Protein AF-A0A919CRM4-F1 (afdb_monomer)

Solvent-accessible surface area (backbone atoms only — not comparable to full-atom values): 3659 Å² total; per-residue (Å²): 136,77,94,66,80,74,71,51,61,46,74,50,92,55,98,85,50,73,48,33,44,28,37,33,75,82,81,71,47,79,43,82,41,59,68,46,75,68,58,43,50,55,48,53,54,48,57,52,51,56,52,56,58,70,65,54,78,129

Mean predicted aligned error: 9.13 Å

Structure (mmCIF, N/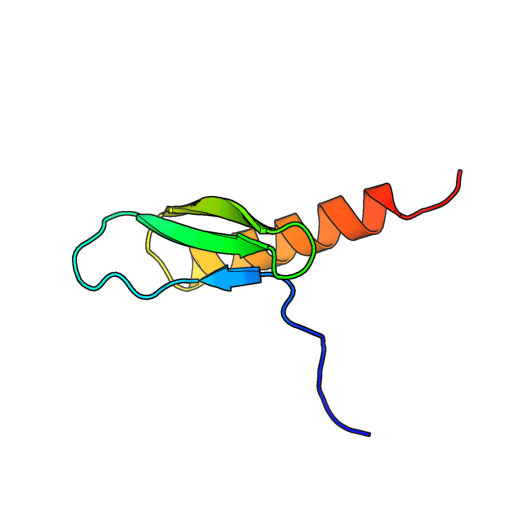CA/C/O backbone):
data_AF-A0A919CRM4-F1
#
_entry.id   AF-A0A919CRM4-F1
#
loop_
_atom_site.group_PDB
_atom_site.id
_atom_site.type_symbol
_atom_site.label_atom_id
_atom_site.label_alt_id
_atom_site.label_comp_id
_atom_site.label_asym_id
_atom_site.label_entity_id
_atom_site.label_seq_id
_atom_site.pdbx_PDB_ins_code
_atom_site.Cartn_x
_atom_site.Cartn_y
_atom_site.Cartn_z
_atom_site.occupancy
_atom_site.B_iso_or_equiv
_atom_site.auth_seq_id
_atom_site.auth_comp_id
_atom_site.auth_asym_id
_atom_site.auth_atom_id
_atom_site.pdbx_PDB_model_num
ATOM 1 N N . MET A 1 1 ? 8.735 -14.856 19.373 1.00 39.97 1 MET A N 1
ATOM 2 C CA . MET A 1 1 ? 7.392 -14.749 18.769 1.00 39.97 1 MET A CA 1
ATOM 3 C C . MET A 1 1 ? 7.502 -13.663 17.711 1.00 39.97 1 MET A C 1
ATOM 5 O O . MET A 1 1 ? 7.445 -12.492 18.044 1.00 39.97 1 MET A O 1
ATOM 9 N N . ALA A 1 2 ? 8.163 -14.007 16.610 1.00 35.72 2 ALA A N 1
ATOM 10 C CA . ALA A 1 2 ? 7.511 -14.425 15.370 1.00 35.72 2 ALA A CA 1
ATOM 11 C C . ALA A 1 2 ? 6.936 -13.195 14.660 1.00 35.72 2 ALA A C 1
ATOM 13 O O . ALA A 1 2 ? 5.988 -12.566 15.117 1.00 35.72 2 ALA A O 1
ATOM 14 N N . GLU A 1 3 ? 7.646 -12.837 13.601 1.00 46.19 3 GLU A N 1
ATOM 15 C CA . GLU A 1 3 ? 7.373 -11.780 12.650 1.00 46.19 3 GLU A CA 1
ATOM 16 C C . GLU A 1 3 ? 5.927 -11.821 12.162 1.00 46.19 3 GLU A C 1
ATOM 18 O O . GLU A 1 3 ? 5.577 -12.574 11.264 1.00 46.19 3 GLU A O 1
ATOM 23 N N . GLU A 1 4 ? 5.094 -10.947 12.705 1.00 44.72 4 GLU A N 1
ATOM 24 C CA . GLU A 1 4 ? 3.917 -10.486 11.988 1.00 44.72 4 GLU A CA 1
ATOM 25 C C . GLU A 1 4 ? 3.722 -9.012 12.334 1.00 44.72 4 GLU A C 1
ATOM 27 O O . GLU A 1 4 ? 2.840 -8.612 13.091 1.00 44.72 4 GLU A O 1
ATOM 32 N N . GLN A 1 5 ? 4.599 -8.159 11.788 1.00 51.41 5 GLN A N 1
ATOM 33 C CA . GLN A 1 5 ? 4.141 -6.810 11.473 1.00 51.41 5 GLN A CA 1
ATOM 34 C C . GLN A 1 5 ? 2.956 -7.016 10.535 1.00 51.41 5 GLN A C 1
ATOM 36 O O . GLN A 1 5 ? 3.167 -7.313 9.358 1.00 51.41 5 GLN A O 1
ATOM 41 N N . LEU A 1 6 ? 1.733 -6.947 11.073 1.00 55.91 6 LEU A N 1
ATOM 42 C CA . LEU A 1 6 ? 0.513 -6.963 10.281 1.00 55.91 6 LEU A CA 1
ATOM 43 C C . LEU A 1 6 ? 0.722 -5.980 9.131 1.00 55.91 6 LEU A C 1
ATOM 45 O O . LEU A 1 6 ? 0.760 -4.764 9.338 1.00 55.91 6 LEU A O 1
ATOM 49 N N . ARG A 1 7 ? 0.906 -6.504 7.916 1.00 63.28 7 ARG A N 1
ATOM 50 C CA . ARG A 1 7 ? 0.937 -5.683 6.712 1.00 63.28 7 ARG A CA 1
ATOM 51 C C . ARG A 1 7 ? -0.479 -5.159 6.542 1.00 63.28 7 ARG A C 1
ATOM 53 O O . ARG A 1 7 ? -1.334 -5.818 5.961 1.00 63.28 7 ARG A O 1
ATOM 60 N N . ARG A 1 8 ? -0.733 -3.983 7.114 1.00 72.31 8 ARG A N 1
ATOM 61 C CA . ARG A 1 8 ? -2.040 -3.320 7.089 1.00 72.31 8 ARG A CA 1
ATOM 62 C C . ARG A 1 8 ? -2.532 -3.040 5.669 1.00 72.31 8 ARG A C 1
ATOM 64 O O . ARG A 1 8 ? -3.723 -2.916 5.418 1.00 72.31 8 ARG A O 1
ATOM 71 N N . TYR A 1 9 ? -1.595 -2.962 4.742 1.00 73.44 9 TYR A N 1
ATOM 72 C CA . TYR A 1 9 ? -1.842 -2.684 3.349 1.00 73.44 9 TYR A CA 1
ATOM 73 C C . TYR A 1 9 ? -1.321 -3.847 2.505 1.00 73.44 9 TYR A C 1
ATOM 75 O O . TYR A 1 9 ? -0.143 -4.206 2.588 1.00 73.44 9 TYR A O 1
ATOM 83 N N . ALA A 1 10 ? -2.197 -4.424 1.684 1.00 69.19 10 ALA A N 1
ATOM 84 C CA . ALA A 1 10 ? -1.857 -5.475 0.729 1.00 69.19 10 ALA A CA 1
ATOM 85 C C . ALA A 1 10 ? -2.187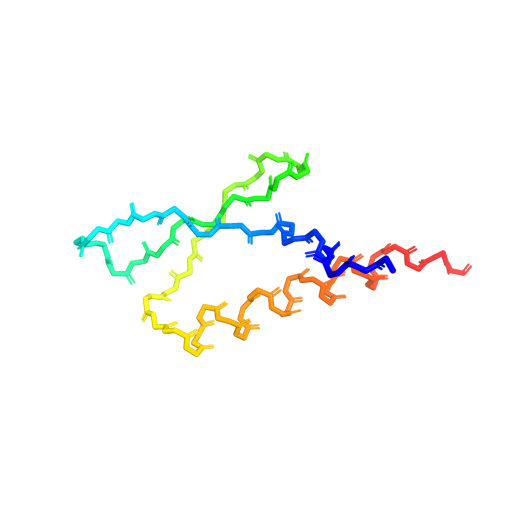 -4.999 -0.688 1.00 69.19 10 ALA A C 1
ATOM 87 O O . ALA A 1 10 ? -3.286 -4.493 -0.924 1.00 69.19 10 ALA A O 1
ATOM 88 N N . ALA A 1 11 ? -1.251 -5.146 -1.630 1.00 67.06 11 ALA A N 1
ATOM 89 C CA . ALA A 1 11 ? -1.548 -4.882 -3.034 1.00 67.06 11 ALA A CA 1
ATOM 90 C C . ALA A 1 11 ? -2.339 -6.043 -3.638 1.00 67.06 11 ALA A C 1
ATOM 92 O O . ALA A 1 11 ? -1.961 -7.206 -3.500 1.00 67.06 11 ALA A O 1
ATOM 93 N N . ALA A 1 12 ? -3.413 -5.710 -4.343 1.00 63.75 12 ALA A N 1
ATOM 94 C CA . ALA A 1 12 ? -4.137 -6.630 -5.194 1.00 63.75 12 ALA A CA 1
ATOM 95 C C . ALA A 1 12 ? -3.336 -6.873 -6.487 1.00 63.75 12 ALA A C 1
ATOM 97 O O . ALA A 1 12 ? -2.884 -5.905 -7.113 1.00 63.75 12 ALA A O 1
ATOM 98 N N . PRO A 1 13 ? -3.164 -8.134 -6.915 1.00 61.00 13 PRO A N 1
ATOM 99 C CA . PRO A 1 13 ? -2.498 -8.440 -8.171 1.00 61.00 13 PRO A CA 1
ATOM 100 C C . PRO A 1 13 ? -3.372 -7.999 -9.352 1.00 61.00 13 PRO A C 1
ATOM 102 O O . PRO A 1 13 ? -4.529 -8.394 -9.468 1.00 61.00 13 PRO A O 1
ATOM 105 N N . LEU A 1 14 ? -2.806 -7.185 -10.244 1.00 60.25 14 LEU A N 1
ATOM 106 C CA . LEU A 1 14 ? -3.355 -6.898 -11.568 1.00 60.25 14 LEU A CA 1
ATOM 107 C C . LEU A 1 14 ? -2.202 -6.999 -12.566 1.00 60.25 14 LEU A C 1
ATOM 109 O O . LEU A 1 14 ? -1.301 -6.162 -12.577 1.00 60.25 14 LEU A O 1
ATOM 113 N N . GLU A 1 15 ? -2.202 -8.056 -13.373 1.00 61.84 15 GLU A N 1
ATOM 114 C CA . GLU A 1 15 ? -1.083 -8.379 -14.267 1.00 61.84 15 GLU A CA 1
ATOM 115 C C . GLU A 1 15 ? -0.866 -7.297 -15.343 1.00 61.84 15 GLU A C 1
ATOM 117 O O . GLU A 1 15 ? 0.272 -7.028 -15.734 1.00 61.84 15 GLU A O 1
ATOM 122 N N . THR A 1 16 ? -1.932 -6.589 -15.733 1.00 63.81 16 THR A N 1
ATOM 123 C CA . THR A 1 16 ? -1.953 -5.626 -16.848 1.00 63.81 16 THR A CA 1
ATOM 124 C C . THR A 1 16 ? -2.172 -4.164 -16.453 1.00 63.81 16 THR A C 1
ATOM 126 O O . THR A 1 16 ? -2.162 -3.305 -17.328 1.00 63.81 16 THR A O 1
ATOM 129 N N . ALA A 1 17 ? -2.374 -3.844 -15.172 1.00 63.25 17 ALA A N 1
ATOM 130 C CA . ALA A 1 17 ? -2.645 -2.467 -14.760 1.00 63.25 17 ALA A CA 1
ATOM 131 C C . ALA A 1 17 ? -1.349 -1.669 -14.539 1.00 63.25 17 ALA A C 1
ATOM 133 O O . ALA A 1 17 ? -0.420 -2.159 -13.896 1.00 63.25 17 ALA A O 1
ATOM 134 N N . ASP A 1 18 ? -1.324 -0.408 -14.979 1.00 72.00 18 ASP A N 1
ATOM 135 C CA . ASP A 1 18 ? -0.262 0.566 -14.658 1.00 72.00 18 ASP A CA 1
ATOM 136 C C . ASP A 1 18 ? -0.197 0.909 -13.154 1.00 72.00 18 ASP A C 1
ATOM 138 O O . ASP A 1 18 ? 0.779 1.477 -12.655 1.00 72.00 18 ASP A O 1
ATOM 142 N N . THR A 1 19 ? -1.244 0.530 -12.417 1.00 73.19 19 THR A N 1
ATOM 143 C CA . THR A 1 19 ? -1.500 0.939 -11.038 1.00 73.19 19 THR A CA 1
ATOM 144 C C . THR A 1 19 ? -2.033 -0.249 -10.228 1.00 73.19 19 THR A C 1
ATOM 146 O O . THR A 1 19 ? -3.032 -0.865 -10.602 1.00 73.19 19 THR A O 1
ATOM 149 N N . TYR A 1 20 ? -1.407 -0.556 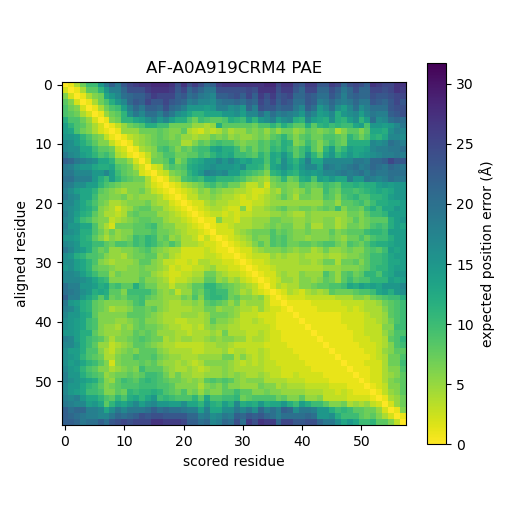-9.090 1.00 77.25 20 TYR A N 1
ATOM 150 C CA . TYR A 1 20 ? -1.930 -1.496 -8.101 1.00 77.25 20 TYR A CA 1
ATOM 151 C C . TYR A 1 20 ? -3.027 -0.849 -7.262 1.00 77.25 20 TYR A C 1
ATOM 153 O O . TYR A 1 20 ? -2.971 0.335 -6.928 1.00 77.25 20 TYR A O 1
ATOM 161 N N . ARG A 1 21 ? -4.008 -1.657 -6.865 1.00 76.50 21 ARG A N 1
ATOM 162 C CA . ARG A 1 21 ? -4.974 -1.287 -5.830 1.00 76.50 21 ARG A CA 1
ATOM 163 C C . ARG A 1 21 ? -4.533 -1.916 -4.523 1.00 76.50 21 ARG A C 1
ATOM 165 O O . ARG A 1 21 ? -4.433 -3.131 -4.431 1.00 76.50 21 ARG A O 1
ATOM 172 N N . ILE A 1 22 ? -4.243 -1.095 -3.534 1.00 80.19 22 ILE A N 1
ATOM 173 C CA . ILE A 1 22 ? -3.937 -1.505 -2.175 1.00 80.19 22 ILE A CA 1
ATOM 174 C C . ILE A 1 22 ? -5.218 -1.422 -1.356 1.00 80.19 22 ILE A C 1
ATOM 176 O O . ILE A 1 22 ? -5.888 -0.392 -1.378 1.00 80.19 22 ILE A O 1
ATOM 180 N N . SER A 1 23 ? -5.525 -2.469 -0.603 1.00 78.25 23 SER A N 1
ATOM 181 C CA . SER A 1 23 ? -6.617 -2.442 0.372 1.00 78.25 23 SER A CA 1
ATOM 182 C C . SER A 1 23 ? -6.063 -2.200 1.774 1.00 78.25 23 SER A C 1
ATOM 184 O O . SER A 1 23 ? -5.138 -2.901 2.193 1.00 78.25 23 SER A O 1
ATOM 186 N N . ASP A 1 24 ? -6.627 -1.230 2.498 1.00 80.19 24 ASP A N 1
ATOM 187 C CA . ASP A 1 24 ? -6.470 -1.132 3.95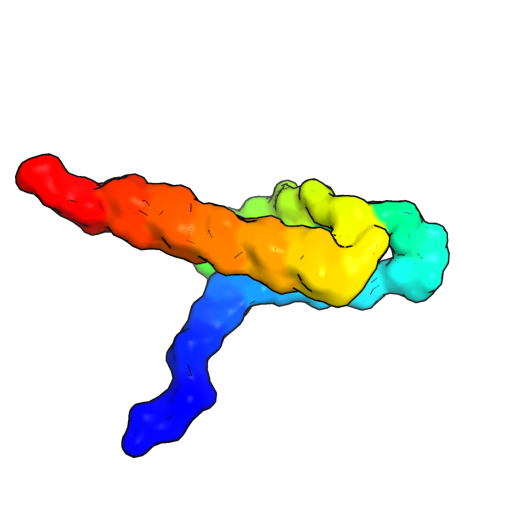3 1.00 80.19 24 ASP A CA 1
ATOM 188 C C . ASP A 1 24 ? -7.280 -2.262 4.592 1.00 80.19 24 ASP A C 1
ATOM 190 O O . ASP A 1 24 ? -8.513 -2.275 4.535 1.00 80.19 24 ASP A O 1
ATOM 194 N N . THR A 1 25 ? -6.587 -3.218 5.199 1.00 75.75 25 THR A N 1
ATOM 195 C CA . THR A 1 25 ? -7.202 -4.398 5.816 1.00 75.75 25 THR A CA 1
ATOM 196 C C . THR A 1 25 ? -7.976 -4.078 7.095 1.00 75.75 25 THR A C 1
ATOM 198 O O . THR A 1 25 ? -8.748 -4.912 7.557 1.00 75.75 25 THR A O 1
ATOM 201 N N . TRP A 1 26 ? -7.820 -2.873 7.649 1.00 74.12 26 TRP A N 1
ATOM 202 C CA . TRP A 1 26 ? -8.585 -2.392 8.796 1.00 74.12 26 TRP A CA 1
ATOM 203 C C . TRP A 1 26 ? -9.813 -1.598 8.350 1.00 74.12 26 TRP A C 1
ATOM 205 O O . TRP A 1 26 ? -10.930 -1.903 8.760 1.00 74.12 26 TRP A O 1
ATOM 215 N N . SER A 1 27 ? -9.617 -0.550 7.545 1.00 78.44 27 SER A N 1
ATOM 216 C CA . SER A 1 27 ? -10.693 0.400 7.215 1.00 78.44 27 SER A CA 1
ATOM 217 C C . SER A 1 27 ? -11.530 -0.000 5.997 1.00 78.44 27 SER A C 1
ATOM 219 O O . SER A 1 27 ? -12.579 0.598 5.759 1.00 78.44 27 SER A O 1
ATOM 221 N N . GLY A 1 28 ? -11.080 -0.986 5.213 1.00 75.69 28 GLY A N 1
ATOM 222 C CA . GLY A 1 28 ? -11.732 -1.401 3.969 1.00 75.69 28 GLY A CA 1
ATOM 223 C C . GLY A 1 28 ? -11.562 -0.408 2.813 1.00 75.69 28 GLY A C 1
ATOM 224 O O . GLY A 1 28 ? -12.207 -0.558 1.776 1.00 75.69 28 GLY A O 1
ATOM 225 N N . GLN A 1 29 ? -10.716 0.614 2.969 1.00 78.81 29 GLN A N 1
ATOM 226 C CA . GLN A 1 29 ? -10.463 1.609 1.928 1.00 78.81 29 GLN A CA 1
ATOM 227 C C . GLN A 1 29 ? -9.535 1.068 0.835 1.00 78.81 29 GLN A C 1
ATOM 229 O O . GLN A 1 29 ? -8.583 0.339 1.112 1.00 78.81 29 GLN A O 1
ATOM 234 N N . ILE A 1 30 ? -9.794 1.471 -0.412 1.00 78.88 30 ILE A N 1
ATOM 235 C CA . ILE A 1 30 ? -8.967 1.129 -1.576 1.00 78.88 30 ILE A CA 1
ATOM 236 C C . ILE A 1 30 ? -8.116 2.341 -1.965 1.00 78.88 30 ILE A C 1
ATOM 238 O O . ILE A 1 30 ? -8.636 3.435 -2.177 1.00 78.88 30 ILE A O 1
ATOM 242 N N . ILE A 1 31 ? -6.810 2.127 -2.111 1.00 80.44 31 ILE A N 1
ATOM 243 C CA . ILE A 1 31 ? -5.802 3.128 -2.473 1.00 80.44 31 ILE A CA 1
ATOM 244 C C . ILE A 1 31 ? -5.145 2.703 -3.789 1.00 80.44 31 ILE A C 1
ATOM 246 O O . ILE A 1 31 ? -4.761 1.550 -3.945 1.00 80.44 31 ILE A O 1
ATOM 250 N N . ALA A 1 32 ? -4.978 3.614 -4.744 1.00 81.31 32 ALA A N 1
ATOM 251 C CA . ALA A 1 32 ? -4.285 3.330 -6.001 1.00 81.31 32 ALA A CA 1
ATOM 252 C C . ALA A 1 32 ? -2.804 3.753 -5.921 1.00 81.31 32 ALA A C 1
ATOM 254 O O . ALA A 1 32 ? -2.509 4.854 -5.456 1.00 81.31 32 ALA A O 1
ATOM 255 N N . VAL A 1 33 ? -1.871 2.903 -6.365 1.00 77.50 33 VAL A N 1
ATOM 256 C CA . VAL A 1 33 ? -0.421 3.190 -6.391 1.00 77.50 33 VAL A CA 1
ATOM 257 C C . VAL A 1 33 ? 0.230 2.729 -7.694 1.00 77.50 33 VAL A C 1
ATOM 259 O O . VAL A 1 33 ? -0.145 1.696 -8.234 1.00 77.50 33 VAL A O 1
ATOM 262 N N . VAL A 1 34 ? 1.216 3.465 -8.204 1.00 77.88 34 VAL A N 1
ATOM 263 C CA . VAL A 1 34 ? 1.894 3.142 -9.475 1.00 77.88 34 VAL A CA 1
ATOM 264 C C . VAL A 1 34 ? 2.706 1.844 -9.366 1.00 77.88 34 VAL A C 1
ATOM 266 O O . VAL A 1 34 ? 3.290 1.551 -8.320 1.00 77.88 34 VAL A O 1
ATOM 269 N N . LYS A 1 35 ? 2.743 1.066 -10.454 1.00 69.50 35 LYS A N 1
ATOM 270 C CA . LYS A 1 35 ? 3.486 -0.194 -10.555 1.00 69.50 35 LYS A CA 1
ATOM 271 C C . LYS A 1 35 ? 5.002 0.023 -10.430 1.00 69.50 35 LYS A C 1
ATOM 273 O O . LYS A 1 35 ? 5.604 0.778 -11.185 1.00 69.50 35 LYS A O 1
ATOM 278 N N . GLY A 1 36 ? 5.614 -0.675 -9.476 1.00 74.31 36 GLY A N 1
ATOM 279 C CA . GLY A 1 36 ? 7.060 -0.733 -9.244 1.00 74.31 36 GLY A CA 1
ATOM 280 C C . GLY A 1 36 ? 7.344 -1.205 -7.818 1.00 74.31 36 GLY A C 1
ATOM 281 O O . GLY A 1 36 ? 6.774 -0.647 -6.886 1.00 74.31 36 GLY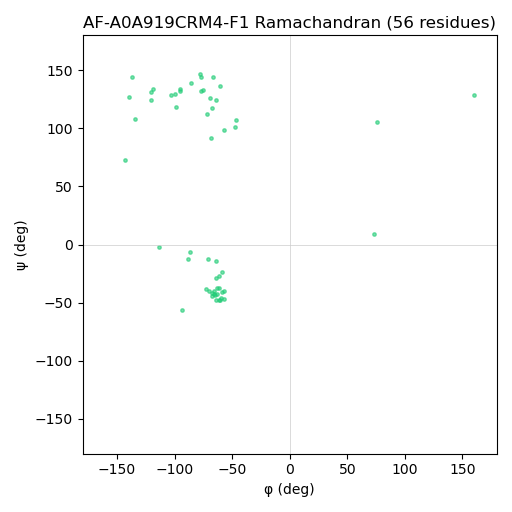 A O 1
ATOM 282 N N . GLU A 1 37 ? 8.189 -2.224 -7.623 1.00 75.56 37 GLU A N 1
ATOM 283 C CA . GLU A 1 37 ? 8.424 -2.815 -6.289 1.00 75.56 37 GLU A CA 1
ATOM 284 C C . GLU A 1 37 ? 8.916 -1.784 -5.265 1.00 75.56 37 GLU A C 1
ATOM 286 O O . GLU A 1 37 ? 8.369 -1.690 -4.165 1.00 75.56 37 GLU A O 1
ATOM 291 N N . GLU A 1 38 ? 9.896 -0.953 -5.632 1.00 80.62 38 GLU A N 1
ATOM 292 C CA . GLU A 1 38 ? 10.382 0.114 -4.753 1.00 80.62 38 GLU A CA 1
ATOM 293 C C . GLU A 1 38 ? 9.324 1.191 -4.493 1.00 80.62 38 GLU A C 1
ATOM 295 O O . GLU A 1 38 ? 9.171 1.638 -3.357 1.00 80.62 38 GLU A O 1
ATOM 300 N N . ALA A 1 39 ? 8.581 1.607 -5.524 1.00 80.06 39 ALA A N 1
ATOM 301 C CA . ALA A 1 39 ? 7.545 2.633 -5.402 1.00 80.06 39 ALA A CA 1
ATOM 302 C C . ALA A 1 39 ? 6.392 2.159 -4.506 1.00 80.06 39 ALA A C 1
ATOM 304 O O . ALA A 1 39 ? 5.954 2.884 -3.611 1.00 80.06 39 ALA A O 1
ATOM 305 N N . MET A 1 40 ? 5.955 0.912 -4.694 1.00 81.12 40 MET A N 1
ATOM 306 C CA . MET A 1 40 ? 4.954 0.252 -3.866 1.00 81.12 40 MET A CA 1
ATOM 307 C C . MET A 1 40 ? 5.437 0.140 -2.420 1.00 81.12 40 MET A C 1
ATOM 309 O O . MET A 1 40 ? 4.707 0.524 -1.511 1.00 81.12 40 MET A O 1
ATOM 313 N N . ARG A 1 41 ? 6.671 -0.323 -2.187 1.00 82.12 41 ARG A N 1
ATOM 314 C CA . ARG A 1 41 ? 7.213 -0.473 -0.831 1.00 82.12 41 ARG A CA 1
ATOM 315 C C . ARG A 1 41 ? 7.350 0.864 -0.105 1.00 82.12 41 ARG A C 1
ATOM 317 O O . ARG A 1 41 ? 6.838 0.991 1.002 1.00 82.12 41 ARG A O 1
ATOM 324 N N . ARG A 1 42 ? 7.926 1.884 -0.754 1.00 85.31 42 ARG A N 1
ATOM 325 C CA . ARG A 1 42 ? 8.010 3.249 -0.198 1.00 85.31 42 ARG A CA 1
ATOM 326 C C . ARG A 1 42 ? 6.628 3.797 0.151 1.00 85.31 42 ARG A C 1
ATOM 328 O O . ARG A 1 42 ? 6.462 4.434 1.187 1.00 85.31 42 ARG A O 1
ATOM 335 N N . ARG A 1 43 ? 5.625 3.535 -0.694 1.00 84.88 43 ARG A N 1
ATOM 336 C CA . ARG A 1 43 ? 4.254 3.988 -0.446 1.00 84.88 43 ARG A CA 1
ATOM 337 C C . ARG A 1 43 ? 3.598 3.250 0.722 1.00 84.88 43 ARG A C 1
ATOM 339 O O . ARG A 1 43 ? 2.927 3.896 1.518 1.00 84.88 43 ARG A O 1
ATOM 346 N N . LEU A 1 44 ? 3.812 1.940 0.852 1.00 82.19 4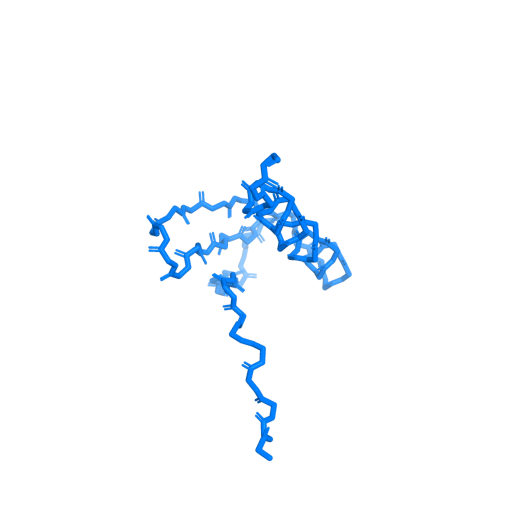4 LEU A N 1
ATOM 347 C CA . LEU A 1 44 ? 3.353 1.157 2.005 1.00 82.19 44 LEU A CA 1
ATOM 348 C C . LEU A 1 44 ? 3.957 1.684 3.314 1.00 82.19 44 LEU A C 1
ATOM 350 O O . LEU A 1 44 ? 3.228 1.892 4.283 1.00 82.19 44 LEU A O 1
ATOM 354 N N . ASP A 1 45 ? 5.263 1.957 3.324 1.00 84.62 45 ASP A N 1
ATOM 355 C CA . ASP A 1 45 ? 5.956 2.510 4.492 1.00 84.62 45 ASP A CA 1
ATOM 356 C C . ASP A 1 45 ? 5.421 3.901 4.864 1.00 84.62 45 ASP A C 1
ATOM 358 O O . ASP A 1 45 ? 5.148 4.166 6.037 1.00 84.62 45 ASP A O 1
ATOM 362 N N . GLN A 1 46 ? 5.186 4.772 3.874 1.00 85.62 46 GLN A N 1
ATOM 363 C CA . GLN A 1 46 ? 4.600 6.096 4.099 1.00 85.62 46 GLN A CA 1
ATOM 364 C C . GLN A 1 46 ? 3.203 6.012 4.730 1.00 85.62 46 GLN A C 1
ATOM 366 O O . GLN A 1 46 ? 2.941 6.690 5.720 1.00 85.62 46 GLN A O 1
ATOM 371 N N . LEU A 1 47 ? 2.321 5.161 4.195 1.00 83.38 47 LEU A N 1
ATOM 372 C CA . LEU A 1 47 ? 0.956 4.998 4.708 1.00 83.38 47 LEU A CA 1
ATOM 373 C C . LEU A 1 47 ? 0.940 4.456 6.145 1.00 83.38 47 LEU A 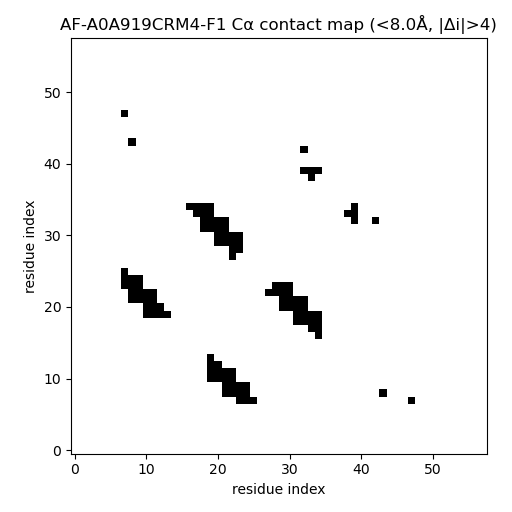C 1
ATOM 375 O O . LEU A 1 47 ? 0.118 4.870 6.964 1.00 83.38 47 LEU A O 1
ATOM 379 N N . ASN A 1 48 ? 1.860 3.544 6.472 1.00 82.75 48 ASN A N 1
ATOM 380 C CA . ASN A 1 48 ? 2.028 3.052 7.839 1.00 82.75 48 ASN A CA 1
ATOM 381 C C . ASN A 1 48 ? 2.511 4.163 8.787 1.00 82.75 48 ASN A C 1
ATOM 383 O O . ASN A 1 48 ? 2.023 4.262 9.915 1.00 82.75 48 ASN A O 1
ATOM 387 N N . ALA A 1 49 ? 3.433 5.018 8.336 1.00 83.44 49 ALA A N 1
ATOM 388 C CA . ALA A 1 49 ? 3.953 6.133 9.125 1.00 83.44 49 ALA A CA 1
ATOM 389 C C . ALA A 1 49 ? 2.898 7.227 9.383 1.00 83.44 49 ALA A C 1
ATOM 391 O O . ALA A 1 49 ? 2.767 7.689 10.517 1.00 83.44 49 ALA A O 1
ATOM 392 N N . GLU A 1 50 ? 2.114 7.616 8.371 1.00 84.31 50 GLU A N 1
ATOM 393 C CA . GLU A 1 50 ? 1.033 8.611 8.498 1.00 84.31 50 GLU A CA 1
ATOM 394 C C . GLU A 1 50 ? -0.023 8.179 9.528 1.00 84.31 50 GLU A 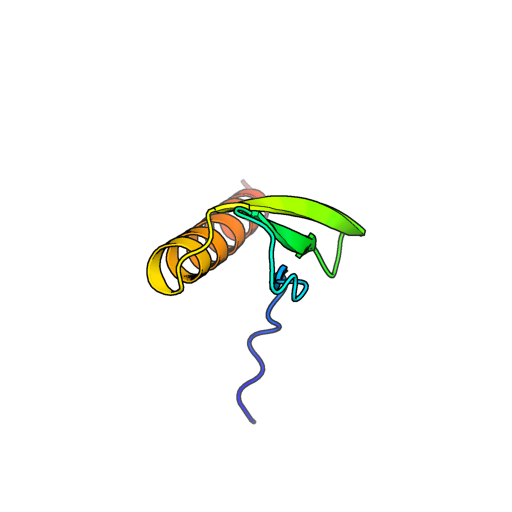C 1
ATOM 396 O O . GLU A 1 50 ? -0.486 8.974 10.350 1.00 84.31 50 GLU A O 1
ATOM 401 N N . GLU A 1 51 ? -0.364 6.894 9.530 1.00 77.06 51 GLU A N 1
ATOM 402 C CA . GLU A 1 51 ? -1.325 6.315 10.460 1.00 77.06 51 GLU A CA 1
ATOM 403 C C . GLU A 1 51 ? -0.763 6.196 11.887 1.00 77.06 51 GLU A C 1
ATOM 405 O O . GLU A 1 51 ? -1.466 6.464 12.864 1.00 77.06 51 GLU A O 1
ATOM 410 N N . ALA A 1 52 ? 0.519 5.844 12.028 1.00 77.25 52 ALA A N 1
ATOM 411 C CA . ALA A 1 52 ? 1.200 5.852 13.320 1.00 77.25 52 ALA A CA 1
ATOM 412 C C . ALA A 1 52 ? 1.248 7.266 13.927 1.00 77.25 52 ALA A C 1
ATOM 414 O O . ALA A 1 52 ? 1.065 7.425 15.135 1.00 77.25 52 ALA A O 1
ATOM 415 N N . LEU A 1 53 ? 1.432 8.296 13.094 1.00 79.81 53 LEU A N 1
ATOM 416 C CA . LEU A 1 53 ? 1.387 9.698 13.515 1.00 79.81 53 LEU A CA 1
ATOM 417 C C . LEU A 1 53 ? -0.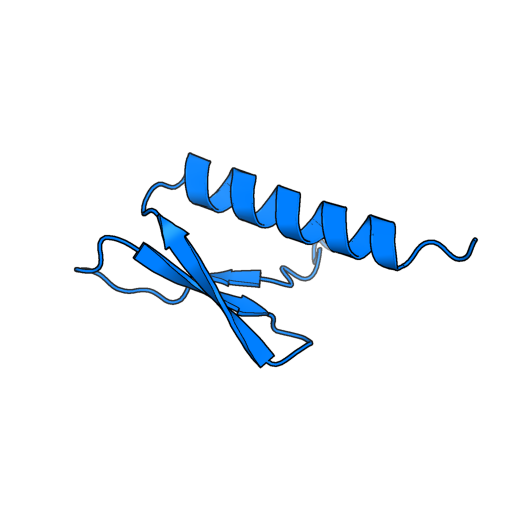022 10.130 13.941 1.00 79.81 53 LEU A C 1
ATOM 419 O O . LEU A 1 53 ? -0.155 10.771 14.980 1.00 79.81 53 LEU A O 1
ATOM 423 N N . ARG A 1 54 ? -1.075 9.731 13.212 1.00 77.25 54 ARG A N 1
ATOM 424 C CA . ARG A 1 54 ? -2.477 9.997 13.601 1.00 77.25 54 ARG A CA 1
ATOM 425 C C . ARG A 1 54 ? -2.880 9.360 14.931 1.00 77.25 54 ARG A C 1
ATOM 427 O O . ARG A 1 54 ? -3.787 9.858 15.587 1.00 77.25 54 ARG A O 1
ATOM 434 N N . ARG A 1 55 ? -2.242 8.252 15.314 1.00 66.62 55 ARG A N 1
ATOM 435 C CA . ARG A 1 55 ? -2.534 7.516 16.555 1.00 66.62 55 ARG A CA 1
ATOM 436 C C . ARG A 1 55 ? -1.796 8.022 17.780 1.00 66.62 55 ARG A C 1
ATOM 438 O O . ARG A 1 55 ? -2.070 7.514 18.866 1.00 66.62 55 ARG A O 1
ATOM 445 N N . ARG A 1 56 ? -0.865 8.970 17.646 1.00 50.25 56 ARG A N 1
ATOM 446 C CA . ARG A 1 56 ? -0.275 9.591 18.831 1.00 50.25 56 ARG A CA 1
ATOM 447 C C . ARG A 1 56 ? -1.360 10.417 19.529 1.00 50.25 56 ARG A C 1
ATOM 449 O O . ARG A 1 56 ? -1.865 11.352 18.910 1.00 50.25 56 ARG A O 1
ATOM 456 N N . PRO A 1 57 ? -1.740 10.086 20.778 1.00 51.59 57 PRO A N 1
ATOM 457 C CA . PRO A 1 57 ? -2.480 11.039 21.586 1.00 51.59 57 PRO A CA 1
ATOM 458 C C . PRO A 1 57 ? -1.598 12.282 21.749 1.00 51.59 57 PRO A C 1
ATOM 460 O O . PRO A 1 57 ? -0.379 12.156 21.903 1.00 51.59 57 PRO A O 1
ATOM 463 N N . ALA A 1 58 ? -2.215 13.454 21.609 1.00 52.72 58 ALA A N 1
ATOM 464 C CA . ALA A 1 58 ? -1.590 14.732 21.930 1.00 52.72 58 ALA A CA 1
ATOM 465 C C . ALA A 1 58 ? -1.103 14.760 23.387 1.00 52.72 58 ALA A C 1
ATOM 467 O O . ALA A 1 58 ? -1.747 14.093 24.232 1.00 52.72 58 ALA A O 1
#

Organism: NCBI:txid1633335

Secondary structure (DSSP, 8-state):
-------SEEEEP-SS-SEEEEEETTT--EEEEES-HHHHHHHHHHHHHHHHHHTS--

Sequence (58 aa):
MAEEQLRRYAAAPLETADTYRISDTWSGQIIAVVKGEEAMRRRLDQLNAEEALRRRPA

Nearest PDB structures (foldseek):
  7rq0-assembly1_B  TM=6.135E-01  e=6.021E+00  Human immunodeficiency virus 1
  8a66-assembly1_A  TM=4.280E-01  e=3.164E+00  Homo sapiens
  7cc2-assembly2_B  TM=4.216E-01  e=9.445E+00  Homo sapiens

Radius of gyration: 12.71 Å; Cα contacts (8 Å, |Δi|>4): 55; chains: 1; bounding box: 22×30×39 Å

Foldseek 3Di:
DDDDPPLQWDWDDDPPDQWTWIARVPPRDTDIFGDDPVRVVVVSVVVVVVVVVVPDDD

pLDDT: mean 71.41, std 12.33, range [35.72, 85.62]